Protein AF-A0A7J5Y6Q0-F1 (afdb_monomer_lite)

Sequence (164 aa):
MFVKDKGIVMNILCFPCQPASTIFMATFTKKLAQPKPNRLRYPDRISPEWAVSGAALRAVPSDRLCALALPPAPAVGWQPERPLLSPHDHPKFEGQRSVCWPVSRAARNCSASHRLLELCGPKKRKALFEGYDPNIVSRAARSASPSPRIQQLCLPLPRKCASH

Secondary structure (DSSP, 8-state):
--------------------------HHHHHHSSPPP--TT-GGG--------HHHHTPPPPHHHHHHHSPPPPPTT--S------GGGSTT---S--S-----HHHHTPPPPHHHHHHHS---PPPSSTT--TT---HHHHTPPPPHHHHHHTSPPPP-----

Structure (mmCIF, N/CA/C/O backbone):
data_AF-A0A7J5Y6Q0-F1
#
_entry.id   AF-A0A7J5Y6Q0-F1
#
loop_
_atom_site.group_PDB
_atom_site.id
_atom_site.type_symbol
_atom_site.label_atom_id
_atom_site.label_alt_id
_atom_site.label_comp_id
_atom_site.label_asym_id
_atom_site.label_entity_id
_atom_site.label_seq_id
_atom_site.pdbx_PDB_ins_code
_atom_site.Cartn_x
_atom_site.Cartn_y
_atom_site.Cartn_z
_atom_site.occupancy
_atom_site.B_iso_or_equiv
_atom_site.auth_seq_id
_atom_site.auth_comp_id
_atom_site.auth_asym_id
_atom_site.auth_atom_id
_atom_site.pdbx_PDB_model_num
ATOM 1 N N . MET A 1 1 ? 58.141 -52.602 -17.196 1.00 34.78 1 MET A N 1
ATOM 2 C CA . MET A 1 1 ? 57.721 -54.000 -17.426 1.00 34.78 1 MET A CA 1
ATOM 3 C C . MET A 1 1 ? 56.207 -54.051 -17.417 1.00 34.78 1 MET A C 1
ATOM 5 O O . MET A 1 1 ? 55.604 -53.706 -16.412 1.00 34.78 1 MET A O 1
ATOM 9 N N . PHE A 1 2 ? 55.619 -54.428 -18.550 1.00 37.88 2 PHE A N 1
ATOM 10 C CA . PHE A 1 2 ? 54.230 -54.870 -18.645 1.00 37.88 2 PHE A CA 1
ATOM 11 C C . PHE A 1 2 ? 54.068 -56.179 -17.875 1.00 37.88 2 PHE A C 1
ATOM 13 O O . PHE A 1 2 ? 54.691 -57.160 -18.270 1.00 37.88 2 PHE A O 1
ATOM 20 N N . VAL A 1 3 ? 53.215 -56.215 -16.852 1.00 32.62 3 VAL A N 1
ATOM 21 C CA . VAL A 1 3 ? 52.588 -57.447 -16.342 1.00 32.62 3 VAL A CA 1
ATOM 22 C C . VAL A 1 3 ? 51.242 -57.021 -15.717 1.00 32.62 3 VAL A C 1
ATOM 24 O O . VAL A 1 3 ? 51.247 -56.317 -14.720 1.00 32.62 3 VAL A O 1
ATOM 27 N N . LYS A 1 4 ? 50.104 -57.144 -16.414 1.00 31.47 4 LYS A N 1
ATOM 28 C CA . LYS A 1 4 ? 49.228 -58.325 -16.601 1.00 31.47 4 LYS A CA 1
ATOM 29 C C . LYS A 1 4 ? 48.046 -58.279 -15.624 1.00 31.47 4 LYS A C 1
ATOM 31 O O . LYS A 1 4 ? 48.207 -58.522 -14.433 1.00 31.47 4 LYS A O 1
ATOM 36 N N . ASP A 1 5 ? 46.868 -58.002 -16.177 1.00 40.44 5 ASP A N 1
ATOM 37 C CA . ASP A 1 5 ? 45.565 -58.249 -15.563 1.00 40.44 5 ASP A CA 1
ATOM 38 C C . ASP A 1 5 ? 45.467 -59.674 -15.026 1.00 40.44 5 ASP A C 1
ATOM 40 O O . ASP A 1 5 ? 45.746 -60.612 -15.777 1.00 40.44 5 ASP A O 1
ATOM 44 N N . LYS A 1 6 ? 44.977 -59.826 -13.785 1.00 40.56 6 LYS A N 1
ATOM 45 C CA . LYS A 1 6 ? 44.163 -60.970 -13.339 1.00 40.56 6 LYS A CA 1
ATOM 46 C C . LYS A 1 6 ? 43.220 -60.557 -12.201 1.00 40.56 6 LYS A C 1
ATOM 48 O O . LYS A 1 6 ? 43.627 -60.452 -11.054 1.00 40.56 6 LYS A O 1
ATOM 53 N N . GLY A 1 7 ? 41.957 -60.359 -12.580 1.00 41.69 7 GLY A N 1
ATOM 54 C CA . GLY A 1 7 ? 40.743 -60.781 -11.874 1.00 41.69 7 GLY A CA 1
ATOM 55 C C . GLY A 1 7 ? 40.639 -60.548 -10.368 1.00 41.69 7 GLY A C 1
ATOM 56 O O . GLY A 1 7 ? 41.083 -61.376 -9.579 1.00 41.69 7 GLY A O 1
ATOM 57 N N . ILE A 1 8 ? 39.864 -59.530 -9.991 1.00 38.12 8 ILE A N 1
ATOM 58 C CA . ILE A 1 8 ? 39.094 -59.546 -8.745 1.00 38.12 8 ILE A CA 1
ATOM 59 C C . ILE A 1 8 ? 37.626 -59.349 -9.115 1.00 38.12 8 ILE A C 1
ATOM 61 O O . ILE A 1 8 ? 37.240 -58.397 -9.789 1.00 38.12 8 ILE A O 1
ATOM 65 N N . VAL A 1 9 ? 36.836 -60.330 -8.703 1.00 40.84 9 VAL A N 1
ATOM 66 C CA . VAL A 1 9 ? 35.399 -60.458 -8.908 1.00 40.84 9 VAL A CA 1
ATOM 67 C C . VAL A 1 9 ? 34.702 -59.294 -8.199 1.00 40.84 9 VAL A C 1
ATOM 69 O O . VAL A 1 9 ? 34.715 -59.220 -6.971 1.00 40.84 9 VAL A O 1
ATOM 72 N N . MET A 1 10 ? 34.101 -58.369 -8.953 1.00 36.50 10 MET A N 1
ATOM 73 C CA . MET A 1 10 ? 33.160 -57.404 -8.384 1.00 36.50 10 MET A CA 1
ATOM 74 C C . MET A 1 10 ? 31.896 -58.156 -7.969 1.00 36.50 10 MET A C 1
ATOM 76 O O . MET A 1 10 ? 31.047 -58.480 -8.795 1.00 36.50 10 MET A O 1
ATOM 80 N N . ASN A 1 11 ? 31.766 -58.410 -6.670 1.00 38.41 11 ASN A N 1
ATOM 81 C CA . ASN A 1 11 ? 30.486 -58.743 -6.066 1.00 38.41 11 ASN A CA 1
ATOM 82 C C . ASN A 1 11 ? 29.636 -57.465 -6.049 1.00 38.41 11 ASN A C 1
ATOM 84 O O . ASN A 1 11 ? 29.717 -56.648 -5.132 1.00 38.41 11 ASN A O 1
ATOM 88 N N . ILE A 1 12 ? 28.854 -57.263 -7.108 1.00 40.66 12 ILE A N 1
ATOM 89 C CA . ILE A 1 12 ? 27.798 -56.254 -7.144 1.00 40.66 12 ILE A CA 1
ATOM 90 C C . ILE A 1 12 ? 26.663 -56.799 -6.279 1.00 40.66 12 ILE A C 1
ATOM 92 O O . ILE A 1 12 ? 25.796 -57.535 -6.745 1.00 40.66 12 ILE A O 1
ATOM 96 N N . LEU A 1 13 ? 26.677 -56.454 -4.993 1.00 38.84 13 LEU A N 1
ATOM 97 C CA . LEU A 1 13 ? 25.462 -56.510 -4.195 1.00 38.84 13 LEU A CA 1
ATOM 98 C C . LEU A 1 13 ? 24.536 -55.412 -4.720 1.00 38.84 13 LEU A C 1
ATOM 100 O O . LEU A 1 13 ? 24.680 -54.235 -4.392 1.00 38.84 13 LEU A O 1
ATOM 104 N N . CYS A 1 14 ? 23.597 -55.820 -5.574 1.00 36.56 14 CYS A N 1
ATOM 105 C CA . CYS A 1 14 ? 22.369 -55.087 -5.832 1.00 36.56 14 CYS A CA 1
ATOM 106 C C . CYS A 1 14 ? 21.672 -54.840 -4.492 1.00 36.56 14 CYS A C 1
ATOM 108 O O . CYS A 1 14 ? 20.982 -55.714 -3.970 1.00 36.56 14 CYS A O 1
ATOM 110 N N . PHE A 1 15 ? 21.839 -53.643 -3.936 1.00 37.00 15 PHE A N 1
ATOM 111 C CA . PHE A 1 15 ? 20.912 -53.151 -2.932 1.00 37.00 15 PHE A CA 1
ATOM 112 C C . PHE A 1 15 ? 19.594 -52.818 -3.641 1.00 37.00 15 PHE A C 1
ATOM 114 O O . PHE A 1 15 ? 19.599 -52.007 -4.573 1.00 37.00 15 PHE A O 1
ATOM 121 N N . PRO A 1 16 ? 18.469 -53.446 -3.260 1.00 41.00 16 PRO A N 1
ATOM 122 C CA . PRO A 1 16 ? 17.179 -53.100 -3.822 1.00 41.00 16 PRO A CA 1
ATOM 123 C C . PRO A 1 16 ? 16.850 -51.644 -3.485 1.00 41.00 16 PRO A C 1
ATOM 125 O O . PRO A 1 16 ? 16.898 -51.214 -2.333 1.00 41.00 16 PRO A O 1
ATOM 128 N N . CYS A 1 17 ? 16.516 -50.909 -4.543 1.00 37.56 17 CYS A N 1
ATOM 129 C CA . CYS A 1 17 ? 15.866 -49.612 -4.532 1.00 37.56 17 CYS A CA 1
ATOM 130 C C . CYS A 1 17 ? 14.713 -49.631 -3.518 1.00 37.56 17 CYS A C 1
ATOM 132 O O . CYS A 1 17 ? 13.700 -50.294 -3.742 1.00 37.56 17 CYS A O 1
ATOM 134 N N . GLN A 1 18 ? 14.873 -48.946 -2.384 1.00 43.56 18 GLN A N 1
ATOM 135 C CA . GLN A 1 18 ? 13.753 -48.713 -1.481 1.00 43.56 18 GLN A CA 1
ATOM 136 C C . GLN A 1 18 ? 12.831 -47.670 -2.125 1.00 43.56 18 GLN A C 1
ATOM 138 O O . GLN A 1 18 ? 13.279 -46.551 -2.397 1.00 43.56 18 GLN A O 1
ATOM 143 N N . PRO A 1 19 ? 11.558 -48.008 -2.390 1.00 45.66 19 PRO A N 1
ATOM 144 C CA . PRO A 1 19 ? 10.602 -47.055 -2.911 1.00 45.66 19 PRO A CA 1
ATOM 145 C C . PRO A 1 19 ? 10.188 -46.090 -1.805 1.00 45.66 19 PRO A C 1
ATOM 147 O O . PRO A 1 19 ? 9.994 -46.485 -0.659 1.00 45.66 19 PRO A O 1
ATOM 150 N N . ALA A 1 20 ? 9.999 -44.837 -2.213 1.00 42.12 20 ALA A N 1
ATOM 151 C CA . ALA A 1 20 ? 9.178 -43.841 -1.546 1.00 42.12 20 ALA A CA 1
ATOM 152 C C . ALA A 1 20 ? 9.407 -43.728 -0.031 1.00 42.12 20 ALA A C 1
ATOM 154 O O . ALA A 1 20 ? 8.737 -44.366 0.786 1.00 42.12 20 ALA A O 1
ATOM 155 N N . SER A 1 21 ? 10.249 -42.769 0.354 1.00 48.91 21 SER A N 1
ATOM 156 C CA . SER A 1 21 ? 9.996 -42.006 1.571 1.00 48.91 21 SER A CA 1
ATOM 157 C C . SER A 1 21 ? 8.562 -41.479 1.486 1.00 48.91 21 SER A C 1
ATOM 159 O O . SER A 1 21 ? 8.257 -40.474 0.846 1.00 48.91 21 SER A O 1
ATOM 161 N N . THR A 1 22 ? 7.659 -42.249 2.088 1.00 46.44 22 THR A N 1
ATOM 162 C CA . THR A 1 22 ? 6.278 -41.882 2.339 1.00 46.44 22 THR A CA 1
ATOM 163 C C . THR A 1 22 ? 6.347 -40.531 3.019 1.00 46.44 22 THR A C 1
ATOM 165 O O . THR A 1 22 ? 6.866 -40.414 4.129 1.00 46.44 22 THR A O 1
ATOM 168 N N . ILE A 1 23 ? 5.897 -39.497 2.308 1.00 52.44 23 ILE A N 1
ATOM 169 C CA . ILE A 1 23 ? 5.696 -38.168 2.863 1.00 52.44 23 ILE A CA 1
ATOM 170 C C . ILE A 1 23 ? 4.910 -38.399 4.144 1.00 52.44 23 ILE A C 1
ATOM 172 O O . ILE A 1 23 ? 3.786 -38.903 4.095 1.00 52.44 23 ILE A O 1
ATOM 176 N N . PHE A 1 24 ? 5.523 -38.097 5.288 1.00 44.78 24 PHE A N 1
ATOM 177 C CA . PHE A 1 24 ? 4.842 -38.072 6.569 1.00 44.78 24 PHE A CA 1
ATOM 178 C C . PHE A 1 24 ? 3.745 -37.021 6.416 1.00 44.78 24 PHE A C 1
ATOM 180 O O . PHE A 1 24 ? 4.003 -35.822 6.513 1.00 44.78 24 PHE A O 1
ATOM 187 N N . MET A 1 25 ? 2.556 -37.475 6.009 1.00 54.38 25 MET A N 1
ATOM 188 C CA . MET A 1 2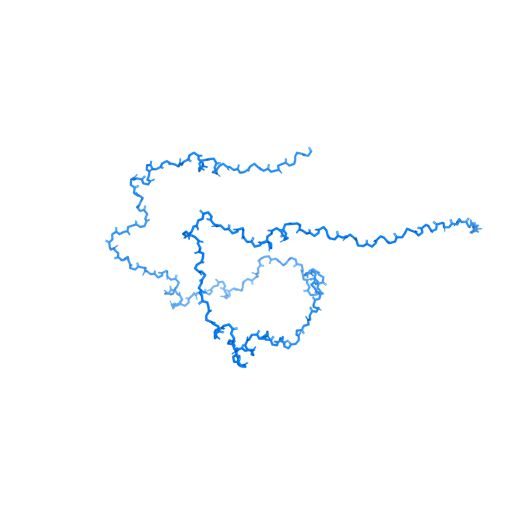5 ? 1.425 -36.631 5.660 1.00 54.38 25 MET A CA 1
AT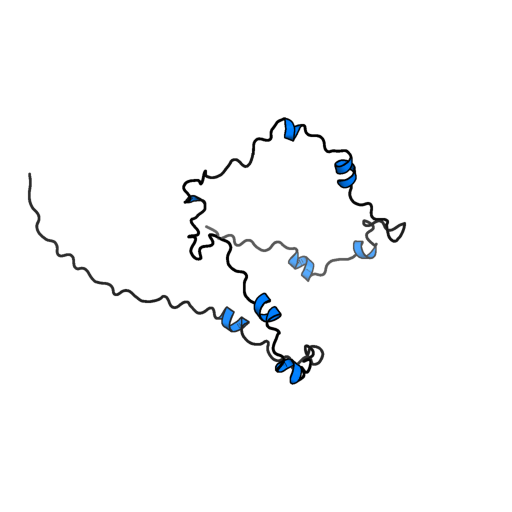OM 189 C C . MET A 1 25 ? 1.184 -35.718 6.841 1.00 54.38 25 MET A C 1
ATOM 191 O O . MET A 1 25 ? 0.795 -36.180 7.914 1.00 54.38 25 MET A O 1
ATOM 195 N N . ALA A 1 26 ? 1.501 -34.441 6.626 1.00 60.47 26 ALA A N 1
ATOM 196 C CA . ALA A 1 26 ? 1.550 -33.398 7.625 1.00 60.47 26 ALA A CA 1
ATOM 197 C C . ALA A 1 26 ? 0.278 -33.451 8.469 1.00 60.47 26 ALA A C 1
ATOM 199 O O . ALA A 1 26 ? -0.771 -32.943 8.068 1.00 60.47 26 ALA A O 1
ATOM 200 N N . THR A 1 27 ? 0.371 -34.064 9.648 1.00 59.72 27 THR A N 1
ATOM 201 C CA . THR A 1 27 ? -0.733 -34.206 10.609 1.00 59.72 27 THR A CA 1
ATOM 202 C C . THR A 1 27 ? -1.354 -32.846 10.927 1.00 59.72 27 THR A C 1
ATOM 204 O O . THR A 1 27 ? -2.550 -32.734 11.182 1.00 59.72 27 THR A O 1
ATOM 207 N N . PHE A 1 28 ? -0.552 -31.792 10.796 1.00 65.44 28 PHE A N 1
ATOM 208 C CA . PHE A 1 28 ? -0.948 -30.398 10.872 1.00 65.44 28 PHE A CA 1
ATOM 209 C C . PHE A 1 28 ? -1.993 -29.980 9.823 1.00 65.44 28 PHE A C 1
ATOM 211 O O . PHE A 1 28 ? -2.989 -29.358 10.180 1.00 65.44 28 PHE A O 1
ATOM 218 N N . THR A 1 29 ? -1.835 -30.365 8.554 1.00 69.31 29 THR A N 1
ATOM 219 C CA . THR A 1 29 ? -2.803 -30.025 7.491 1.00 69.31 29 THR A CA 1
ATOM 220 C C . THR A 1 29 ? -4.140 -30.729 7.709 1.00 69.31 29 THR A C 1
ATOM 222 O O . THR A 1 29 ? -5.183 -30.085 7.653 1.00 69.31 29 THR A O 1
ATOM 225 N N . LYS A 1 30 ? -4.117 -32.012 8.104 1.00 70.69 30 LYS A N 1
ATOM 226 C CA . LYS A 1 30 ? -5.319 -32.754 8.522 1.00 70.69 30 LYS A CA 1
ATOM 227 C C . LYS A 1 30 ? -6.005 -32.136 9.740 1.00 70.69 30 LYS A C 1
ATOM 229 O O . LYS A 1 30 ? -7.223 -32.226 9.838 1.00 70.69 30 LYS A O 1
ATOM 234 N N . LYS A 1 31 ? -5.247 -31.526 10.659 1.00 73.06 31 LYS A N 1
ATOM 235 C CA . LYS A 1 31 ? -5.769 -30.857 11.863 1.00 73.06 31 LYS A CA 1
ATOM 236 C C . LYS A 1 31 ? -6.395 -29.497 11.549 1.00 73.06 31 LYS A C 1
ATOM 238 O O . LYS A 1 31 ? -7.397 -29.145 12.159 1.00 73.06 31 LYS A O 1
ATOM 243 N N . LEU A 1 32 ? -5.834 -28.758 10.593 1.00 70.00 32 LEU A N 1
ATOM 244 C CA . LEU A 1 32 ? -6.390 -27.489 10.111 1.00 70.00 32 LEU A CA 1
ATOM 245 C C . LEU A 1 32 ? -7.600 -27.677 9.189 1.00 70.00 32 LEU A C 1
ATOM 247 O O . LEU A 1 32 ? -8.478 -26.822 9.169 1.00 70.00 32 LEU A O 1
ATOM 251 N N . ALA A 1 33 ? -7.650 -28.790 8.455 1.00 67.62 33 ALA A N 1
ATOM 252 C CA . ALA A 1 33 ? -8.777 -29.155 7.603 1.00 67.62 33 ALA A CA 1
ATOM 253 C C . ALA A 1 33 ? -9.988 -29.690 8.388 1.00 67.62 33 ALA A C 1
ATOM 255 O O . ALA A 1 33 ? -11.042 -29.907 7.794 1.00 67.62 33 ALA A O 1
ATOM 256 N N . GLN A 1 34 ? -9.861 -29.913 9.704 1.00 77.94 34 GLN A N 1
ATOM 257 C CA . GLN A 1 34 ? -11.019 -30.275 10.516 1.00 77.94 34 GLN A CA 1
ATOM 258 C C . GLN A 1 34 ? -12.004 -29.101 10.564 1.00 77.94 34 GLN A C 1
ATOM 260 O O . GLN A 1 34 ? -11.580 -27.958 10.781 1.00 77.94 34 GLN A O 1
ATOM 265 N N . PRO A 1 35 ? -13.317 -29.355 10.416 1.00 63.78 35 PRO A N 1
ATOM 266 C CA . PRO A 1 35 ? -14.319 -28.329 10.642 1.00 63.78 35 PRO A CA 1
ATOM 267 C C . PRO A 1 35 ? -14.156 -27.786 12.061 1.00 63.78 35 PRO A C 1
ATOM 269 O O . PRO A 1 35 ? -13.856 -28.523 13.006 1.00 63.78 35 PRO A O 1
ATOM 272 N N . LYS A 1 36 ? -14.321 -26.470 12.216 1.00 66.56 36 LYS A N 1
ATOM 273 C CA . LYS A 1 36 ? -14.237 -25.839 13.535 1.00 66.56 36 LYS A CA 1
ATOM 274 C C . LYS A 1 36 ? -15.227 -26.554 14.467 1.00 66.56 36 LYS A C 1
ATOM 276 O O . LYS A 1 36 ? -16.369 -26.765 14.062 1.00 66.56 36 LYS A O 1
ATOM 281 N N . PRO A 1 37 ? -14.811 -26.929 15.690 1.00 62.47 37 PRO A N 1
ATOM 282 C CA . PRO A 1 37 ? -15.681 -27.648 16.610 1.00 62.47 37 PRO A CA 1
ATOM 283 C C . PRO A 1 37 ? -16.951 -26.834 16.844 1.00 62.47 37 PRO A C 1
ATOM 285 O O . PRO A 1 37 ? -16.866 -25.623 17.069 1.00 62.47 37 PRO A O 1
ATOM 288 N N . ASN A 1 38 ? -18.109 -27.494 16.764 1.00 61.97 38 ASN A N 1
ATOM 289 C CA . ASN A 1 38 ? -19.407 -26.851 16.916 1.00 61.97 38 ASN A CA 1
ATOM 290 C C . ASN A 1 38 ? -19.469 -26.159 18.290 1.00 61.97 38 ASN A C 1
ATOM 292 O O . ASN A 1 38 ? -19.475 -26.807 19.340 1.00 61.97 38 ASN A O 1
ATOM 296 N N . ARG A 1 39 ? -19.431 -24.821 18.290 1.00 58.47 39 ARG A N 1
ATOM 297 C CA . ARG A 1 39 ? -19.409 -23.994 19.502 1.00 58.47 39 ARG A CA 1
ATOM 298 C C . ARG A 1 39 ? -20.830 -23.751 20.010 1.00 58.47 39 ARG A C 1
ATOM 300 O O . ARG A 1 39 ? -21.222 -22.606 20.208 1.00 58.47 39 ARG A O 1
ATOM 307 N N . LEU A 1 40 ? -21.532 -24.825 20.369 1.00 57.53 40 LEU A N 1
ATOM 308 C CA . LEU A 1 40 ? -22.780 -24.760 21.150 1.00 57.53 40 LEU A CA 1
ATOM 309 C C . LEU A 1 40 ? -22.616 -24.026 22.504 1.00 57.53 40 LEU A C 1
ATOM 311 O O . LEU A 1 40 ? -23.596 -23.719 23.166 1.00 57.53 40 LEU A O 1
ATOM 315 N N . ARG A 1 41 ? -21.379 -23.712 22.923 1.00 55.00 41 ARG A N 1
ATOM 316 C CA . ARG A 1 41 ? -21.061 -22.912 24.121 1.00 55.00 41 ARG A CA 1
ATOM 317 C C . ARG A 1 41 ? -21.299 -21.403 23.989 1.00 55.00 41 ARG A C 1
ATOM 319 O O . ARG A 1 41 ? -21.211 -20.720 25.003 1.00 55.00 41 ARG A O 1
ATOM 326 N N . TYR A 1 42 ? -21.539 -20.873 22.788 1.00 55.59 42 TYR A N 1
ATOM 327 C CA . TYR A 1 42 ? -21.751 -19.436 22.576 1.00 55.59 42 TYR A CA 1
ATOM 328 C C . TYR A 1 42 ? -22.860 -19.207 21.533 1.00 55.59 42 TYR A C 1
ATOM 330 O O . TYR A 1 42 ? -22.534 -19.027 20.357 1.00 55.59 42 TYR A O 1
ATOM 338 N N . PRO A 1 43 ? -24.149 -19.209 21.929 1.00 55.97 43 PRO A N 1
ATOM 339 C CA . PRO A 1 43 ? -25.264 -18.965 21.005 1.00 55.97 43 PRO A CA 1
ATOM 340 C C . PRO A 1 43 ? -25.162 -17.591 20.316 1.00 55.97 43 PRO A C 1
ATOM 342 O O . PRO A 1 43 ? -25.514 -17.458 19.150 1.00 55.97 43 PRO A O 1
ATOM 345 N N . ASP A 1 44 ? -24.543 -16.606 20.970 1.00 59.59 44 ASP A N 1
ATOM 346 C CA . ASP A 1 44 ? -24.351 -15.248 20.431 1.00 59.59 44 ASP A CA 1
ATOM 347 C C . ASP A 1 44 ? -23.264 -15.159 19.344 1.00 59.59 44 ASP A C 1
ATOM 349 O O . ASP A 1 44 ? -23.031 -14.100 18.762 1.00 59.59 44 ASP A O 1
ATOM 353 N N . ARG A 1 45 ? -22.534 -16.256 19.094 1.00 53.31 45 ARG A N 1
ATOM 354 C CA . ARG A 1 45 ? -21.497 -16.348 18.052 1.00 53.31 45 ARG A CA 1
ATOM 355 C C . ARG A 1 45 ? -21.836 -17.368 16.974 1.00 53.31 45 ARG A C 1
ATOM 357 O O . ARG A 1 45 ? -20.936 -17.798 16.245 1.00 53.31 45 ARG A O 1
ATOM 364 N N . ILE A 1 46 ? -23.104 -17.760 16.873 1.00 57.06 46 ILE A N 1
ATOM 365 C CA . ILE A 1 46 ? -23.607 -18.416 15.672 1.00 57.06 46 ILE A CA 1
ATOM 366 C C . ILE A 1 46 ? -23.350 -17.423 14.537 1.00 57.06 46 ILE A C 1
ATOM 368 O O . ILE A 1 46 ? -23.871 -16.309 14.536 1.00 57.06 46 ILE A O 1
ATOM 372 N N . SER A 1 47 ? -22.460 -17.787 13.607 1.00 56.81 47 SER A N 1
ATOM 373 C CA . SER A 1 47 ? -22.450 -17.098 12.315 1.00 56.81 47 SER A CA 1
ATOM 374 C C . SER A 1 47 ? -23.868 -17.258 11.799 1.00 56.81 47 SER A C 1
ATOM 376 O O . SER A 1 47 ? -24.297 -18.408 11.771 1.00 56.81 47 SER A O 1
ATOM 378 N N . PRO A 1 48 ? -24.616 -16.181 11.504 1.00 66.25 48 PRO A N 1
ATOM 379 C CA . PRO A 1 48 ? -26.001 -16.320 11.093 1.00 66.25 48 PRO A CA 1
ATOM 380 C C . PRO A 1 48 ? -26.040 -17.333 9.955 1.00 66.25 48 PRO A C 1
ATOM 382 O O . PRO A 1 48 ? -25.469 -17.106 8.886 1.00 66.25 48 PRO A O 1
ATOM 385 N N . GLU A 1 49 ? -26.612 -18.501 10.235 1.00 64.12 49 GLU A N 1
ATOM 386 C CA . GLU A 1 49 ? -26.908 -19.495 9.224 1.00 64.12 49 GLU A CA 1
ATOM 387 C C . GLU A 1 49 ? -28.059 -18.881 8.444 1.00 64.12 49 GLU A C 1
ATOM 389 O O . GLU A 1 49 ? -29.229 -19.000 8.801 1.00 64.12 49 GLU A O 1
ATOM 394 N N . TRP A 1 50 ? -27.714 -18.070 7.447 1.00 72.56 50 TRP A N 1
ATOM 395 C CA . TRP A 1 50 ? -28.709 -17.474 6.581 1.00 72.56 50 TRP A CA 1
ATOM 396 C C . TRP A 1 50 ? -29.387 -18.621 5.845 1.00 72.56 50 TRP A C 1
ATOM 398 O O . TRP A 1 50 ? -28.748 -19.315 5.053 1.00 72.56 50 TRP A O 1
ATOM 408 N N . ALA A 1 51 ? -30.671 -18.836 6.128 1.00 77.38 51 ALA A N 1
ATOM 409 C CA . ALA A 1 51 ? -31.474 -19.807 5.408 1.00 77.38 51 ALA A CA 1
ATOM 410 C C . ALA A 1 51 ? -31.501 -19.408 3.924 1.00 77.38 51 ALA A C 1
ATOM 412 O O . ALA A 1 51 ? -32.130 -18.423 3.534 1.00 77.38 51 ALA A O 1
ATOM 413 N N . VAL A 1 52 ? -30.768 -20.151 3.095 1.00 82.19 52 VAL A N 1
ATOM 414 C CA . VAL A 1 52 ? -30.742 -19.948 1.645 1.00 82.19 52 VAL A CA 1
ATOM 415 C C . VAL A 1 52 ? -31.994 -20.597 1.060 1.00 82.19 52 VAL A C 1
ATOM 417 O O . VAL A 1 52 ? -32.304 -21.749 1.364 1.00 82.19 52 VAL A O 1
ATOM 420 N N . SER A 1 53 ? -32.737 -19.873 0.220 1.00 87.56 53 SER A N 1
ATOM 421 C CA . SER A 1 53 ? -33.936 -20.430 -0.410 1.00 87.56 53 SER A CA 1
ATOM 422 C C . SER A 1 53 ? -33.579 -21.600 -1.336 1.00 87.56 53 SER A C 1
ATOM 424 O O . SER A 1 53 ? -32.530 -21.613 -1.983 1.00 87.56 53 SER A O 1
ATOM 426 N N . GLY A 1 54 ? -34.482 -22.576 -1.472 1.00 88.75 54 GLY A N 1
ATOM 427 C CA . GLY A 1 54 ? -34.270 -23.691 -2.403 1.00 88.75 54 GLY A CA 1
ATOM 428 C C . GLY A 1 54 ? -34.085 -23.236 -3.859 1.00 88.75 54 GLY A C 1
ATOM 429 O O . GLY A 1 54 ? -33.394 -23.900 -4.623 1.00 88.75 54 GLY A O 1
ATOM 430 N N . ALA A 1 55 ? -34.661 -22.089 -4.237 1.00 86.69 55 ALA A N 1
ATOM 431 C CA . ALA A 1 55 ? -34.453 -21.478 -5.547 1.00 86.69 55 ALA A CA 1
ATOM 432 C C . ALA A 1 55 ? -33.014 -20.970 -5.726 1.00 86.69 55 ALA A C 1
ATOM 434 O O . ALA A 1 55 ? -32.425 -21.199 -6.776 1.00 86.69 55 ALA A O 1
ATOM 435 N N . ALA A 1 56 ? -32.427 -20.352 -4.697 1.00 87.44 56 ALA A N 1
ATOM 436 C CA . ALA A 1 56 ? -31.038 -19.902 -4.735 1.00 87.44 56 ALA A CA 1
ATOM 437 C C . ALA A 1 56 ? -30.048 -21.079 -4.798 1.00 87.44 56 ALA A C 1
ATOM 439 O O . ALA A 1 56 ? -29.064 -20.997 -5.524 1.00 87.44 56 ALA A O 1
ATOM 440 N N . LEU A 1 57 ? -30.338 -22.201 -4.127 1.00 88.00 57 LEU A N 1
ATOM 441 C CA . LEU A 1 57 ? -29.509 -23.417 -4.216 1.00 88.00 57 LEU A CA 1
ATOM 442 C C . LEU A 1 57 ? -29.555 -24.092 -5.596 1.00 88.00 57 LEU A C 1
ATOM 444 O O . LEU A 1 57 ? -28.612 -24.781 -5.970 1.00 88.00 57 LEU A O 1
ATOM 448 N N . ARG A 1 58 ? -30.651 -23.915 -6.342 1.00 91.44 58 ARG A N 1
ATOM 449 C CA . ARG A 1 58 ? -30.840 -24.470 -7.694 1.00 91.44 58 ARG A CA 1
ATOM 450 C C . ARG A 1 58 ? -30.552 -23.464 -8.807 1.00 91.44 58 ARG A C 1
ATOM 452 O O . ARG A 1 58 ? -30.737 -23.792 -9.976 1.00 91.44 58 ARG A O 1
ATOM 459 N N . ALA A 1 59 ? -30.155 -22.243 -8.461 1.00 92.88 59 ALA A N 1
ATOM 460 C CA . ALA A 1 59 ? -29.879 -21.211 -9.441 1.00 92.88 59 ALA A CA 1
ATOM 461 C C . ALA A 1 59 ? -28.656 -21.611 -10.275 1.00 92.88 59 ALA A C 1
ATOM 463 O O . ALA A 1 59 ? -27.577 -21.860 -9.738 1.00 92.88 59 ALA A O 1
ATOM 464 N N . VAL A 1 60 ? -28.829 -21.661 -11.593 1.00 92.31 60 VAL A N 1
ATOM 465 C CA . VAL A 1 60 ? -27.735 -21.904 -12.535 1.00 92.31 60 VAL A CA 1
ATOM 466 C C . VAL A 1 60 ? -27.187 -20.542 -12.974 1.00 92.31 60 VAL A C 1
ATOM 468 O O . VAL A 1 60 ? -27.975 -19.688 -13.394 1.00 92.31 60 VAL A O 1
ATOM 471 N N . PRO A 1 61 ? -25.871 -20.285 -12.846 1.00 91.81 61 PRO A N 1
ATOM 472 C CA . PRO A 1 61 ? -25.274 -19.049 -13.339 1.00 91.81 61 PRO A CA 1
ATOM 473 C C . PRO A 1 61 ? -25.443 -18.937 -14.859 1.00 91.81 61 PRO A C 1
ATOM 475 O O . PRO A 1 61 ? -25.475 -19.939 -15.566 1.00 91.81 61 PRO A O 1
ATOM 478 N N . SER A 1 62 ? -25.541 -17.709 -15.373 1.00 95.62 62 SER A N 1
ATOM 479 C CA . SER A 1 62 ? -25.630 -17.488 -16.819 1.00 95.62 62 SER A CA 1
ATOM 480 C C . SER A 1 62 ? -24.347 -17.914 -17.534 1.00 95.62 62 SER A C 1
ATOM 482 O O . SER A 1 62 ? -23.260 -17.851 -16.957 1.00 95.62 62 SER A O 1
ATOM 484 N N . ASP A 1 63 ? -24.450 -18.238 -18.824 1.00 94.25 63 ASP A N 1
ATOM 485 C CA . ASP A 1 63 ? -23.297 -18.627 -19.651 1.00 94.25 63 ASP A CA 1
ATOM 486 C C . ASP A 1 63 ? -22.170 -17.587 -19.614 1.00 94.25 63 ASP A C 1
ATOM 488 O O . ASP A 1 63 ? -20.988 -17.927 -19.589 1.00 94.25 63 ASP A O 1
ATOM 492 N N . ARG A 1 64 ? -22.524 -16.299 -19.520 1.00 95.44 64 ARG A N 1
ATOM 493 C CA . ARG A 1 64 ? -21.554 -15.210 -19.355 1.00 95.44 64 ARG A CA 1
ATOM 494 C C . ARG A 1 64 ? -20.787 -15.313 -18.035 1.00 95.44 64 ARG A C 1
ATOM 496 O O . ARG A 1 64 ? -19.580 -15.093 -18.030 1.00 95.44 64 ARG A O 1
ATOM 503 N N . LEU A 1 65 ? -21.464 -15.602 -16.921 1.00 93.00 65 LEU A N 1
ATOM 504 C CA . LEU A 1 65 ? -20.803 -15.790 -15.624 1.00 93.00 65 LEU A CA 1
ATOM 505 C C . LEU A 1 65 ? -19.912 -17.034 -15.640 1.00 93.00 65 LEU A C 1
ATOM 507 O O . LEU A 1 65 ? -18.792 -16.974 -15.136 1.00 93.00 65 LEU A O 1
ATOM 511 N N . CYS A 1 66 ? -20.367 -18.116 -16.275 1.00 92.25 66 CYS A N 1
ATOM 512 C CA . CYS A 1 66 ? -19.557 -19.313 -16.493 1.00 92.25 66 CYS A CA 1
ATOM 513 C C . CYS A 1 66 ? -18.288 -18.997 -17.301 1.00 92.25 66 CYS A C 1
ATOM 515 O O . CYS A 1 66 ? -17.200 -19.410 -16.908 1.00 92.25 66 CYS A O 1
ATOM 517 N N . ALA A 1 67 ? -18.396 -18.203 -18.371 1.00 90.69 67 ALA A N 1
ATOM 518 C CA . ALA A 1 67 ? -17.253 -17.791 -19.187 1.00 90.69 67 ALA A CA 1
ATOM 519 C C . ALA A 1 67 ? -16.253 -16.908 -18.422 1.00 90.69 67 ALA A C 1
ATOM 521 O O . ALA A 1 67 ? -15.049 -17.046 -18.608 1.00 90.69 67 ALA A O 1
ATOM 522 N N . LEU A 1 68 ? -16.736 -16.025 -17.541 1.00 91.06 68 LEU A N 1
ATOM 523 C CA . LEU A 1 68 ? -15.880 -15.188 -16.690 1.00 91.06 68 LEU A CA 1
ATOM 524 C C . LEU A 1 68 ? -15.181 -15.974 -15.572 1.00 91.06 68 LEU A C 1
ATOM 526 O O . LEU A 1 68 ? -14.151 -15.526 -15.074 1.00 91.06 68 LEU A O 1
ATOM 530 N N . ALA A 1 69 ? -15.744 -17.108 -15.154 1.00 92.19 69 ALA A N 1
ATOM 531 C CA . ALA A 1 69 ? -15.152 -17.974 -14.139 1.00 92.19 69 ALA A CA 1
ATOM 532 C C . ALA A 1 69 ? -14.023 -18.861 -14.694 1.00 92.19 69 ALA A C 1
ATOM 534 O O . ALA A 1 69 ? -13.211 -19.368 -13.917 1.00 92.19 69 ALA A O 1
ATOM 535 N N . LEU A 1 70 ? -13.957 -19.053 -16.018 1.00 90.94 70 LEU A N 1
ATOM 536 C CA . LEU A 1 70 ? -12.844 -19.751 -16.654 1.00 90.94 70 LEU A CA 1
ATOM 537 C C . LEU A 1 70 ? -11.572 -18.893 -16.565 1.00 90.94 70 LEU A C 1
ATOM 539 O O . LEU A 1 70 ? -11.633 -17.678 -16.772 1.00 90.94 70 LEU A O 1
ATOM 543 N N . PRO A 1 71 ? -10.406 -19.498 -16.272 1.00 84.88 71 PRO A N 1
ATOM 544 C CA . PRO A 1 71 ? -9.156 -18.759 -16.289 1.00 84.88 71 PRO A CA 1
ATOM 545 C C . PRO A 1 71 ? -8.921 -18.183 -17.693 1.00 84.88 71 PRO A C 1
ATOM 547 O O . PRO A 1 71 ? -9.238 -18.842 -18.689 1.00 84.88 71 PRO A O 1
ATOM 550 N N . PRO A 1 72 ? -8.361 -16.966 -17.799 1.00 81.56 72 PRO A N 1
ATOM 551 C CA . PRO A 1 72 ? -8.020 -16.399 -19.093 1.00 81.56 72 PRO A CA 1
ATOM 552 C C . PRO A 1 72 ? -7.048 -17.322 -19.828 1.00 81.56 72 PRO A C 1
ATOM 554 O O . PRO A 1 72 ? -6.198 -17.970 -19.208 1.00 81.56 72 PRO A O 1
ATOM 557 N N . ALA A 1 73 ? -7.158 -17.355 -21.157 1.00 82.12 73 ALA A N 1
ATOM 558 C CA . ALA A 1 73 ? -6.207 -18.085 -21.976 1.00 82.12 73 ALA A CA 1
ATOM 559 C C . ALA A 1 73 ? -4.784 -17.594 -21.663 1.00 82.12 73 ALA A C 1
ATOM 561 O O . ALA A 1 73 ? -4.566 -16.384 -21.510 1.00 82.12 73 ALA A O 1
ATOM 562 N N . PRO A 1 74 ? -3.815 -18.511 -21.546 1.00 81.50 74 PRO A N 1
ATOM 563 C CA . PRO A 1 74 ? -2.442 -18.119 -21.314 1.00 81.50 74 PRO A CA 1
ATOM 564 C C . PRO A 1 74 ? -1.963 -17.217 -22.463 1.00 81.50 74 PRO A C 1
ATOM 566 O O . PRO A 1 74 ? -2.346 -17.398 -23.620 1.00 81.50 74 PRO A O 1
ATOM 569 N N . ALA A 1 75 ? -1.152 -16.210 -22.135 1.00 82.75 75 ALA A N 1
ATOM 570 C CA . ALA A 1 75 ? -0.614 -15.290 -23.132 1.00 82.75 75 ALA A CA 1
ATOM 571 C C . ALA A 1 75 ? 0.164 -16.048 -24.225 1.00 82.75 75 ALA A C 1
ATOM 573 O O . ALA A 1 75 ? 0.738 -17.110 -23.975 1.00 82.75 75 ALA A O 1
ATOM 574 N N . VAL A 1 76 ? 0.220 -15.481 -25.434 1.00 86.12 76 VAL A N 1
ATOM 575 C CA . VAL A 1 76 ? 1.038 -16.010 -26.538 1.00 86.12 76 VAL A CA 1
ATOM 576 C C . VAL A 1 76 ? 2.465 -16.286 -26.048 1.00 86.12 76 VAL A C 1
ATOM 578 O O . VAL A 1 76 ? 3.128 -15.398 -25.514 1.00 86.12 76 VAL A O 1
ATOM 581 N N . GLY A 1 77 ? 2.930 -17.528 -26.221 1.00 81.44 77 GLY A N 1
ATOM 582 C CA . GLY A 1 77 ? 4.265 -17.969 -25.799 1.00 81.44 77 GLY A CA 1
ATOM 583 C C . GLY A 1 77 ? 4.379 -18.456 -24.347 1.00 81.44 77 GLY A C 1
ATOM 584 O O . GLY A 1 77 ? 5.491 -18.709 -23.881 1.00 81.44 77 GLY A O 1
ATOM 585 N N . TRP A 1 78 ? 3.267 -18.598 -23.621 1.00 80.81 78 TRP A N 1
ATOM 586 C CA . TRP A 1 78 ? 3.254 -19.225 -22.299 1.00 80.81 78 TRP A CA 1
ATOM 587 C C . TRP A 1 78 ? 3.526 -20.733 -22.400 1.00 80.81 78 TRP A C 1
ATOM 589 O O . TRP A 1 78 ? 2.921 -21.427 -23.215 1.00 80.81 78 TRP A O 1
ATOM 599 N N . GLN A 1 79 ? 4.429 -21.237 -21.560 1.00 77.69 79 GLN A N 1
ATOM 600 C CA . GLN A 1 79 ? 4.801 -22.650 -21.476 1.00 77.69 79 GLN A CA 1
ATOM 601 C C . GLN A 1 79 ? 4.673 -23.109 -20.011 1.00 77.69 79 GLN A C 1
ATOM 603 O O . GLN A 1 79 ? 5.161 -22.387 -19.135 1.00 77.69 79 GLN A O 1
ATOM 608 N N . PRO A 1 80 ? 4.037 -24.265 -19.729 1.00 71.75 80 PRO A N 1
ATOM 609 C CA . PRO A 1 80 ? 3.818 -24.761 -18.366 1.00 71.75 80 PRO A CA 1
ATOM 610 C C . PRO A 1 80 ? 5.125 -25.135 -17.656 1.00 71.75 80 PRO A C 1
ATOM 612 O O . PRO A 1 80 ? 5.285 -24.831 -16.475 1.00 71.75 80 PRO A O 1
ATOM 615 N N . GLU A 1 81 ? 6.097 -25.701 -18.376 1.00 64.81 81 GLU A N 1
ATOM 616 C CA . GLU A 1 81 ? 7.444 -25.950 -17.865 1.00 64.81 81 GLU A CA 1
ATOM 617 C C . GLU A 1 81 ? 8.429 -24.919 -18.418 1.00 64.81 81 GLU A C 1
ATOM 619 O O . GLU A 1 81 ? 9.204 -25.185 -19.334 1.00 64.81 81 GLU A O 1
ATOM 624 N N . ARG A 1 82 ? 8.453 -23.718 -17.834 1.00 64.12 82 ARG A N 1
ATOM 625 C CA . ARG A 1 82 ? 9.717 -22.976 -17.790 1.00 64.12 82 ARG A CA 1
ATOM 626 C C . ARG A 1 82 ? 10.502 -23.563 -16.620 1.00 64.12 82 ARG A C 1
ATOM 628 O O . ARG A 1 82 ? 10.083 -23.331 -15.483 1.00 64.12 82 ARG A O 1
ATOM 635 N N . PRO A 1 83 ? 11.615 -24.290 -16.843 1.00 68.31 83 PRO A N 1
ATOM 636 C CA . PRO A 1 83 ? 12.490 -24.658 -15.746 1.00 68.31 83 PRO A CA 1
ATOM 637 C C . PRO A 1 83 ? 12.855 -23.360 -15.032 1.00 68.31 83 PRO A C 1
ATOM 639 O O . PRO A 1 83 ? 13.338 -22.418 -15.667 1.00 68.31 83 PRO A O 1
ATOM 642 N N . LEU A 1 84 ? 12.559 -23.278 -13.735 1.00 60.16 84 LEU A N 1
ATOM 643 C CA . LEU A 1 84 ? 13.069 -22.218 -12.876 1.00 60.16 84 LEU A CA 1
ATOM 644 C C . LEU A 1 84 ? 14.571 -22.470 -12.729 1.00 60.16 84 LEU A C 1
ATOM 646 O O . LEU A 1 84 ? 15.032 -22.940 -11.695 1.00 60.16 84 LEU A O 1
ATOM 650 N N . LEU A 1 85 ? 15.320 -22.241 -13.811 1.00 61.78 85 LEU A N 1
ATOM 651 C CA . LEU A 1 85 ? 16.763 -22.144 -13.755 1.00 61.78 85 LEU A CA 1
ATOM 652 C C . LEU A 1 85 ? 17.056 -21.120 -12.670 1.00 61.78 85 LEU A C 1
ATOM 654 O O . LEU A 1 85 ? 16.423 -20.053 -12.631 1.00 61.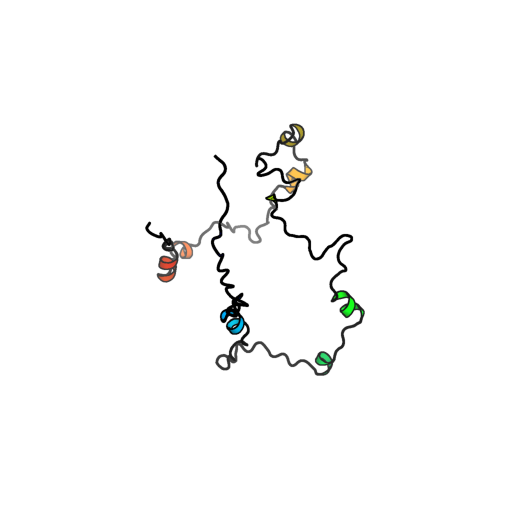78 85 LEU A O 1
ATOM 658 N N . SER A 1 86 ? 17.979 -21.463 -11.772 1.00 65.81 86 SER A N 1
ATOM 659 C CA . SER A 1 86 ? 18.528 -20.469 -10.866 1.00 65.81 86 SER A CA 1
ATOM 660 C C . SER A 1 86 ? 18.899 -19.263 -11.730 1.00 65.81 86 SER A C 1
ATOM 662 O O . SER A 1 86 ? 19.439 -19.469 -12.820 1.00 65.81 86 SER A O 1
ATOM 664 N N . PRO A 1 87 ? 18.602 -18.012 -11.332 1.00 64.56 87 PRO A N 1
ATOM 665 C CA . PRO A 1 87 ? 18.969 -16.847 -12.135 1.00 64.56 87 PRO A CA 1
ATOM 666 C C . PRO A 1 87 ? 20.438 -16.893 -12.573 1.00 64.56 87 PRO A C 1
ATOM 668 O O . PRO A 1 87 ? 20.761 -16.397 -13.642 1.00 64.56 87 PRO A O 1
ATOM 671 N N . HIS A 1 88 ? 21.275 -17.564 -11.775 1.00 63.22 88 HIS A N 1
ATOM 672 C CA . HIS A 1 88 ? 22.684 -17.859 -11.998 1.00 63.22 88 HIS A CA 1
ATOM 673 C C . HIS A 1 88 ? 23.011 -18.760 -13.202 1.00 63.22 88 HIS A C 1
ATOM 675 O O . HIS A 1 88 ? 24.111 -18.650 -13.732 1.00 63.22 88 HIS A O 1
ATOM 681 N N . ASP A 1 89 ? 22.082 -19.597 -13.662 1.00 65.25 89 ASP A N 1
ATOM 682 C CA . ASP A 1 89 ? 22.314 -20.597 -14.716 1.00 65.25 89 ASP A CA 1
ATOM 683 C C . ASP A 1 89 ? 21.916 -20.089 -16.113 1.00 65.25 89 ASP A C 1
ATOM 685 O O . ASP A 1 89 ? 22.086 -20.782 -17.118 1.00 65.25 89 ASP A O 1
ATOM 689 N N . HIS A 1 90 ? 21.354 -18.879 -16.209 1.00 70.50 90 HIS A N 1
ATOM 690 C CA . HIS A 1 90 ? 20.976 -18.309 -17.496 1.00 70.50 90 HIS A CA 1
ATOM 691 C C . HIS A 1 90 ? 22.226 -17.796 -18.240 1.00 70.50 90 HIS A C 1
ATOM 693 O O . HIS A 1 90 ? 22.973 -17.003 -17.672 1.00 70.50 90 HIS A O 1
ATOM 699 N N . PRO A 1 91 ? 22.430 -18.117 -19.535 1.00 77.62 91 PRO A N 1
ATOM 700 C CA . PRO A 1 91 ? 23.620 -17.695 -20.291 1.00 77.62 91 PRO A CA 1
ATOM 701 C C . PRO A 1 91 ? 23.848 -16.176 -20.350 1.00 77.62 91 PRO A C 1
ATOM 703 O O . PRO A 1 91 ? 24.950 -15.725 -20.634 1.00 77.62 91 PRO A O 1
ATOM 706 N N . LYS A 1 92 ? 22.800 -15.376 -20.109 1.00 76.88 92 LYS A N 1
ATOM 707 C CA . LYS A 1 92 ? 22.869 -13.901 -20.036 1.00 76.88 92 LYS A CA 1
ATOM 708 C C . LYS A 1 92 ? 22.932 -13.359 -18.602 1.00 76.88 92 LYS A C 1
ATOM 710 O O . LYS A 1 92 ? 22.646 -12.183 -18.387 1.00 76.88 92 LYS A O 1
ATOM 715 N N . PHE A 1 93 ? 23.167 -14.208 -17.606 1.00 76.88 93 PHE A N 1
ATOM 716 C CA . PHE A 1 93 ? 23.284 -13.775 -16.222 1.00 76.88 93 PHE A CA 1
ATOM 717 C C . PHE A 1 93 ? 24.692 -13.245 -15.952 1.00 76.88 93 PHE A C 1
ATOM 719 O O . PHE A 1 93 ? 25.674 -13.972 -16.019 1.00 76.88 93 PHE A O 1
ATOM 726 N N . GLU A 1 94 ? 24.780 -11.960 -15.627 1.00 73.38 94 GLU A N 1
ATOM 727 C CA . GLU A 1 94 ? 26.048 -11.234 -15.460 1.00 73.38 94 GLU A CA 1
ATOM 728 C C . GLU A 1 94 ? 26.496 -11.131 -13.988 1.00 73.38 94 GLU A C 1
ATOM 730 O O . GLU A 1 94 ? 27.322 -10.288 -13.647 1.00 73.38 94 GLU A O 1
ATOM 735 N N . GLY A 1 95 ? 25.958 -11.959 -13.085 1.00 78.56 95 GLY A N 1
ATOM 736 C CA . GLY A 1 95 ? 26.353 -11.927 -11.674 1.00 78.56 95 GLY A CA 1
ATOM 737 C C . GLY A 1 95 ? 25.747 -10.773 -10.870 1.00 78.56 95 GLY A C 1
ATOM 738 O O . GLY A 1 95 ? 24.755 -10.145 -11.252 1.00 78.56 95 GLY A O 1
ATOM 739 N N . GLN A 1 96 ? 26.340 -10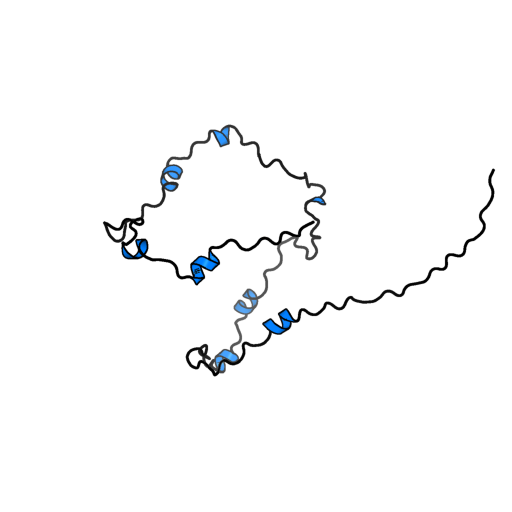.514 -9.701 1.00 73.50 96 GLN A N 1
ATOM 740 C CA . GLN A 1 96 ? 25.958 -9.410 -8.824 1.00 73.50 96 GLN A CA 1
ATOM 741 C C . GLN A 1 96 ? 26.341 -8.080 -9.481 1.00 73.50 96 GLN A C 1
ATOM 743 O O . GLN A 1 96 ? 27.484 -7.633 -9.412 1.00 73.50 96 GLN A O 1
ATOM 748 N N . ARG A 1 97 ? 25.366 -7.442 -10.132 1.00 70.06 97 ARG A N 1
ATOM 749 C CA . ARG A 1 97 ? 25.530 -6.099 -10.695 1.00 70.06 97 ARG A CA 1
ATOM 750 C C . ARG A 1 97 ? 25.864 -5.117 -9.575 1.00 70.06 97 ARG A C 1
ATOM 752 O O . ARG A 1 97 ? 25.276 -5.186 -8.492 1.00 70.06 97 ARG A O 1
ATOM 759 N N . SER A 1 98 ? 26.794 -4.198 -9.828 1.00 69.44 98 SER A N 1
ATOM 760 C CA . SER A 1 98 ? 27.105 -3.136 -8.874 1.00 69.44 98 SER A CA 1
ATOM 761 C C . SER A 1 98 ? 25.826 -2.365 -8.545 1.00 69.44 98 SER A C 1
ATOM 763 O O . SER A 1 98 ? 25.147 -1.877 -9.445 1.00 69.44 98 SER A O 1
ATOM 765 N N . VAL A 1 99 ? 25.501 -2.240 -7.253 1.00 68.56 99 VAL A N 1
ATOM 766 C CA . VAL A 1 99 ? 24.293 -1.537 -6.768 1.00 68.56 99 VAL A CA 1
ATOM 767 C C . VAL A 1 99 ? 24.263 -0.075 -7.247 1.00 68.56 99 VAL A C 1
ATOM 769 O O . VAL A 1 99 ? 23.200 0.528 -7.388 1.00 68.56 99 VAL A O 1
ATOM 772 N N . CYS A 1 100 ? 25.434 0.479 -7.562 1.00 74.94 100 CYS A N 1
ATOM 773 C CA . CYS A 1 100 ? 25.603 1.796 -8.151 1.00 74.94 100 CYS A CA 1
ATOM 774 C C . CYS A 1 100 ? 25.414 1.737 -9.673 1.00 74.94 100 CYS A C 1
ATOM 776 O O . CYS A 1 100 ? 26.326 1.366 -10.411 1.00 74.94 100 CYS A O 1
ATOM 778 N N . TRP A 1 101 ? 24.239 2.145 -10.144 1.00 78.81 101 TRP A N 1
ATOM 779 C CA . TRP A 1 101 ? 23.995 2.385 -11.565 1.00 78.81 101 TRP A CA 1
ATOM 780 C C . TRP A 1 101 ? 24.513 3.776 -11.959 1.00 78.81 101 TRP A C 1
ATOM 782 O O . TRP A 1 101 ? 24.232 4.748 -11.247 1.00 78.81 101 TRP A O 1
ATOM 792 N N . PRO A 1 102 ? 25.258 3.920 -13.072 1.00 83.25 102 PRO A N 1
ATOM 793 C CA . PRO A 1 102 ? 25.751 5.221 -13.505 1.00 83.25 102 PRO A CA 1
ATOM 794 C C . PRO A 1 102 ? 24.579 6.114 -13.931 1.00 83.25 102 PRO A C 1
ATOM 796 O O . PRO A 1 102 ? 23.918 5.876 -14.938 1.00 83.25 102 PRO A O 1
ATOM 799 N N . VAL A 1 103 ? 24.331 7.174 -13.163 1.00 86.81 103 VAL A N 1
ATOM 800 C CA . VAL A 1 103 ? 23.332 8.198 -13.496 1.00 86.81 103 VAL A CA 1
ATOM 801 C C . VAL A 1 103 ? 23.973 9.244 -14.407 1.00 86.81 103 VAL A C 1
ATOM 803 O O . VAL A 1 103 ? 25.016 9.818 -14.064 1.00 86.81 103 VAL A O 1
ATOM 806 N N . SER A 1 104 ? 23.346 9.513 -15.556 1.00 93.25 104 SER A N 1
ATOM 807 C CA . SER A 1 104 ? 23.819 10.512 -16.520 1.00 93.25 104 SER A CA 1
ATOM 808 C C . SER A 1 104 ? 23.869 11.917 -15.902 1.00 93.25 104 SER A C 1
ATOM 810 O O . SER A 1 104 ? 23.117 12.242 -14.980 1.00 93.25 104 SER A O 1
ATOM 812 N N . ARG A 1 105 ? 24.744 12.792 -16.421 1.00 92.31 105 ARG A N 1
ATOM 813 C CA . ARG A 1 105 ? 24.826 14.188 -15.948 1.00 92.31 105 ARG A CA 1
ATOM 814 C C . ARG A 1 105 ? 23.503 14.935 -16.127 1.00 92.31 105 ARG A C 1
ATOM 816 O O . ARG A 1 105 ? 23.118 15.690 -15.245 1.00 92.31 105 ARG A O 1
ATOM 823 N N . ALA A 1 106 ? 22.798 14.678 -17.230 1.00 93.06 106 ALA A N 1
ATOM 824 C CA . ALA A 1 106 ? 21.486 15.261 -17.494 1.00 93.06 106 ALA A CA 1
ATOM 825 C C . ALA A 1 106 ? 20.460 14.852 -16.430 1.00 93.06 106 ALA A C 1
ATOM 827 O O . ALA A 1 106 ? 19.767 15.710 -15.903 1.00 93.06 106 ALA A O 1
ATOM 828 N N . ALA A 1 107 ? 20.411 13.569 -16.054 1.00 90.88 107 ALA A N 1
ATOM 829 C CA . ALA A 1 107 ? 19.500 13.092 -15.016 1.00 90.88 107 ALA A CA 1
ATOM 830 C C . ALA A 1 107 ? 19.848 13.656 -13.628 1.00 90.88 107 ALA A C 1
ATOM 832 O O . ALA A 1 107 ? 18.950 14.018 -12.876 1.00 90.88 107 ALA A O 1
ATOM 833 N N . ARG A 1 108 ? 21.142 13.783 -13.301 1.00 90.38 108 ARG A N 1
ATOM 834 C CA . ARG A 1 108 ? 21.602 14.333 -12.013 1.00 90.38 108 ARG A CA 1
ATOM 835 C C . ARG A 1 108 ? 21.315 15.827 -11.855 1.00 90.38 108 ARG A C 1
ATOM 837 O O . ARG A 1 108 ? 21.042 16.274 -10.750 1.00 90.38 108 ARG A O 1
ATOM 844 N N . ASN A 1 109 ? 21.392 16.575 -12.953 1.00 93.12 109 ASN A N 1
ATOM 845 C CA . ASN A 1 109 ? 21.194 18.024 -12.971 1.00 93.12 109 ASN A CA 1
ATOM 846 C C . ASN A 1 109 ? 19.767 18.423 -13.380 1.00 93.12 109 ASN A C 1
ATOM 848 O O . ASN A 1 109 ? 19.481 19.610 -13.511 1.00 93.12 109 ASN A O 1
ATOM 852 N N . CYS A 1 110 ? 18.886 17.451 -13.628 1.00 91.38 110 CYS A N 1
ATOM 853 C CA . CYS A 1 110 ? 17.509 17.718 -14.011 1.00 91.38 110 CYS A CA 1
ATOM 854 C C . CYS A 1 110 ? 16.771 18.367 -12.835 1.00 91.38 110 CYS A C 1
ATOM 856 O O . CYS A 1 110 ? 16.681 17.785 -11.753 1.00 91.38 110 CYS A O 1
ATOM 858 N N . SER A 1 111 ? 16.236 19.567 -13.044 1.00 90.62 111 SER A N 1
ATOM 859 C CA . SER A 1 111 ? 15.348 20.215 -12.086 1.00 90.62 111 SER A CA 1
ATOM 860 C C . SER A 1 111 ? 13.901 19.788 -12.335 1.00 90.62 111 SER A C 1
ATOM 862 O O . SER A 1 111 ? 13.460 19.615 -13.473 1.00 90.62 111 SER A O 1
ATOM 864 N N . ALA A 1 112 ? 13.142 19.592 -11.255 1.00 91.12 112 ALA A N 1
ATOM 865 C CA . ALA A 1 112 ? 11.722 19.278 -11.355 1.00 91.12 112 ALA A CA 1
ATOM 866 C C . ALA A 1 112 ? 10.951 20.455 -11.980 1.00 91.12 112 ALA A C 1
ATOM 868 O O . ALA A 1 112 ? 11.258 21.619 -11.724 1.00 91.12 112 ALA A O 1
ATOM 869 N N . SER A 1 113 ? 9.919 20.155 -12.774 1.00 94.56 113 SER A N 1
ATOM 870 C CA . SER A 1 113 ? 9.038 21.189 -13.323 1.00 94.56 113 SER A CA 1
ATOM 871 C C . SER A 1 113 ? 8.244 21.887 -12.215 1.00 94.56 113 SER A C 1
ATOM 873 O O . SER A 1 113 ? 7.987 21.305 -11.159 1.00 94.56 113 SER A O 1
ATOM 875 N N . HIS A 1 114 ? 7.783 23.114 -12.478 1.00 94.19 114 HIS A N 1
ATOM 876 C CA . HIS A 1 114 ? 6.960 23.878 -11.531 1.00 94.19 114 HIS A CA 1
ATOM 877 C C . HIS A 1 114 ? 5.757 23.068 -11.020 1.00 94.19 114 HIS A C 1
ATOM 879 O O . HIS A 1 114 ? 5.505 22.987 -9.821 1.00 94.19 114 HIS A O 1
ATOM 885 N N . ARG A 1 115 ? 5.071 22.365 -11.929 1.00 94.31 115 ARG A N 1
ATOM 886 C CA . ARG A 1 115 ? 3.927 21.507 -11.604 1.00 94.31 115 ARG A CA 1
ATOM 887 C C . ARG A 1 115 ? 4.290 20.348 -10.672 1.00 94.31 115 ARG A C 1
ATOM 889 O O . ARG A 1 115 ? 3.499 19.999 -9.800 1.00 94.31 115 ARG A O 1
ATOM 896 N N . LEU A 1 116 ? 5.458 19.733 -10.860 1.00 94.06 116 LEU A N 1
ATOM 897 C CA . LEU A 1 116 ? 5.935 18.677 -9.965 1.00 94.06 116 LEU A CA 1
ATOM 898 C C . LEU A 1 116 ? 6.263 19.240 -8.583 1.00 94.06 116 LEU A C 1
ATOM 900 O O . LEU A 1 116 ? 5.892 18.622 -7.593 1.00 94.06 116 LEU A O 1
ATOM 904 N N . LEU A 1 117 ? 6.880 20.422 -8.503 1.00 92.75 117 LEU A N 1
ATOM 905 C CA . LEU A 1 117 ? 7.156 21.081 -7.222 1.00 92.75 117 LEU A CA 1
ATOM 906 C C . LEU A 1 117 ? 5.866 21.380 -6.442 1.00 92.75 117 LEU A C 1
ATOM 908 O O . LEU A 1 117 ? 5.808 21.121 -5.241 1.00 92.75 117 LEU A O 1
ATOM 912 N N . GLU A 1 118 ? 4.812 21.839 -7.120 1.00 91.19 118 GLU A N 1
ATOM 913 C CA . GLU A 1 118 ? 3.486 22.019 -6.513 1.00 91.19 118 GLU A CA 1
ATOM 914 C C . GLU A 1 118 ? 2.879 20.703 -6.001 1.00 91.19 118 GLU A C 1
ATOM 916 O O . GLU A 1 118 ? 2.267 20.676 -4.933 1.00 91.19 118 GLU A O 1
ATOM 921 N N . LEU A 1 119 ? 3.023 19.612 -6.763 1.00 90.94 119 LEU A N 1
ATOM 922 C CA . LEU A 1 119 ? 2.452 18.300 -6.432 1.00 90.94 119 LEU A CA 1
ATOM 923 C C . LEU A 1 119 ? 3.214 17.551 -5.341 1.00 90.94 119 LEU A C 1
ATOM 925 O O . LEU A 1 119 ? 2.601 16.794 -4.592 1.00 90.94 119 LEU A O 1
ATOM 929 N N . CYS A 1 120 ? 4.531 17.735 -5.261 1.00 92.38 120 CYS A N 1
ATOM 930 C CA . CYS A 1 120 ? 5.372 17.104 -4.247 1.00 92.38 120 CYS A CA 1
ATOM 931 C C . CYS A 1 120 ? 5.057 17.606 -2.832 1.00 92.38 120 CYS A C 1
ATOM 933 O O . CYS A 1 120 ? 5.382 16.929 -1.855 1.00 92.38 120 CYS A O 1
ATOM 935 N N . GLY A 1 121 ? 4.427 18.778 -2.702 1.00 88.06 121 GLY A N 1
ATOM 936 C CA . GLY A 1 121 ? 3.959 19.275 -1.417 1.00 88.06 121 GLY A CA 1
ATOM 937 C C . GLY A 1 121 ? 2.923 18.323 -0.802 1.00 88.06 121 GLY A C 1
ATOM 938 O O . GLY A 1 121 ? 1.948 17.969 -1.470 1.00 88.06 121 GLY A O 1
ATOM 939 N N . PRO A 1 122 ? 3.069 17.9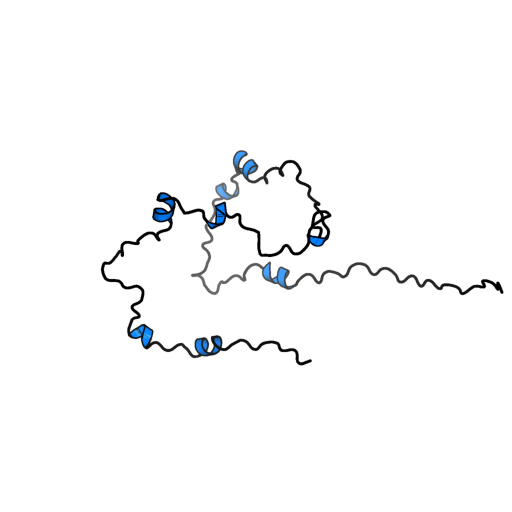12 0.473 1.00 86.62 122 PRO A N 1
ATOM 940 C CA . PRO A 1 122 ? 2.043 17.113 1.126 1.00 86.62 122 PRO A CA 1
ATOM 941 C C . PRO A 1 122 ? 0.720 17.882 1.113 1.00 86.62 122 PRO A C 1
ATOM 943 O O . PRO A 1 122 ? 0.671 19.080 1.406 1.00 86.62 122 PRO A O 1
ATOM 946 N N . LYS A 1 123 ? -0.377 17.190 0.788 1.00 81.75 123 LYS A N 1
ATOM 947 C CA . LYS A 1 123 ? -1.711 17.795 0.793 1.00 81.75 123 LYS A CA 1
ATOM 948 C C . LYS A 1 123 ? -1.995 18.366 2.184 1.00 81.75 123 LYS A C 1
ATOM 950 O O . LYS A 1 123 ? -2.154 17.606 3.140 1.00 81.75 123 LYS A O 1
ATOM 955 N N . LYS A 1 124 ? -2.087 19.696 2.289 1.00 78.75 124 LYS A N 1
ATOM 956 C CA . LYS A 1 124 ? -2.455 20.386 3.531 1.00 78.75 124 LYS A CA 1
ATOM 957 C C . LYS A 1 124 ? -3.840 19.901 3.957 1.00 78.75 124 LYS A C 1
ATOM 959 O O . LYS A 1 124 ? -4.841 20.204 3.308 1.00 78.75 124 LYS A O 1
ATOM 964 N N . ARG A 1 125 ? -3.898 19.097 5.019 1.00 75.69 125 ARG A N 1
ATOM 965 C CA . ARG A 1 125 ? -5.164 18.719 5.647 1.00 75.69 125 ARG A CA 1
ATOM 966 C C . ARG A 1 125 ? -5.660 19.944 6.408 1.00 75.69 125 ARG A C 1
ATOM 968 O O . ARG A 1 125 ? -4.955 20.431 7.284 1.00 75.69 125 ARG A O 1
ATOM 975 N N . LYS A 1 126 ? -6.848 20.448 6.067 1.00 72.94 126 LYS A N 1
ATOM 976 C CA . LYS A 1 126 ? -7.567 21.358 6.965 1.00 72.94 126 LYS A CA 1
ATOM 977 C C . LYS A 1 126 ? -7.940 20.526 8.189 1.00 72.94 126 LYS A C 1
ATOM 979 O O . LYS A 1 126 ? -8.518 19.449 8.020 1.00 72.94 126 LYS A O 1
ATOM 984 N N . ALA A 1 127 ? -7.530 20.947 9.381 1.00 68.12 127 ALA A N 1
ATOM 985 C CA . ALA A 1 127 ? -7.985 20.283 10.591 1.00 68.12 127 ALA A CA 1
ATOM 986 C C . ALA A 1 127 ? -9.514 20.405 10.618 1.00 68.12 127 ALA A C 1
ATOM 988 O O . ALA A 1 127 ? -10.046 21.488 10.410 1.00 68.12 127 ALA A O 1
ATOM 989 N N . LEU A 1 128 ? -10.226 19.299 10.840 1.00 64.69 128 LEU A N 1
ATOM 990 C CA . LEU A 1 128 ? -11.680 19.343 11.057 1.00 64.69 128 LEU A CA 1
ATOM 991 C C . LEU A 1 128 ? -12.040 20.153 12.320 1.00 64.69 128 LEU A C 1
ATOM 993 O O . LEU A 1 128 ? -13.200 20.484 12.524 1.00 64.69 128 LEU A O 1
ATOM 997 N N . PHE A 1 129 ? -11.041 20.460 13.154 1.00 60.50 129 PHE A N 1
ATOM 998 C CA . PHE A 1 129 ? -11.132 21.240 14.375 1.00 60.50 129 PHE A CA 1
ATOM 999 C C . PHE A 1 129 ? -9.904 22.164 14.461 1.00 60.50 129 PHE A C 1
ATOM 1001 O O . PHE A 1 129 ? -8.789 21.688 14.701 1.00 60.50 129 PHE A O 1
ATOM 1008 N N . GLU A 1 130 ? -10.079 23.467 14.216 1.00 60.59 130 GLU A N 1
ATOM 1009 C CA . GLU A 1 130 ? -9.051 24.477 14.498 1.00 60.59 130 GLU A CA 1
ATOM 1010 C C . GLU A 1 130 ? -8.644 24.365 15.983 1.00 60.59 130 GLU A C 1
ATOM 1012 O O . GLU A 1 130 ? -9.438 24.652 16.874 1.00 60.59 130 GLU A O 1
ATOM 1017 N N . GLY A 1 131 ? -7.419 23.899 16.261 1.00 69.62 131 GLY A N 1
ATOM 1018 C CA . GLY A 1 131 ? -6.875 23.792 17.624 1.00 69.62 131 GLY A CA 1
ATOM 1019 C C . GLY A 1 131 ? -6.428 22.394 18.067 1.00 69.62 131 GLY A C 1
ATOM 1020 O O . GLY A 1 131 ? -5.856 22.264 19.146 1.00 69.62 131 GLY A O 1
ATOM 1021 N N . TYR A 1 132 ? -6.637 21.349 17.259 1.00 70.12 132 TYR A N 1
ATOM 1022 C CA . TYR A 1 132 ? -6.077 20.024 17.554 1.00 70.12 132 TYR A CA 1
ATOM 1023 C C . TYR A 1 132 ? -4.617 19.927 17.084 1.00 70.12 132 TYR A C 1
ATOM 1025 O O . TYR A 1 132 ? -4.354 19.809 15.887 1.00 70.12 132 TYR A O 1
ATOM 1033 N N . ASP A 1 133 ? -3.668 19.956 18.022 1.00 72.81 133 ASP A N 1
ATOM 1034 C CA . ASP A 1 133 ? -2.273 19.582 17.761 1.00 72.81 133 ASP A CA 1
ATOM 1035 C C . ASP A 1 133 ? -2.117 18.052 17.917 1.00 72.81 133 ASP A C 1
ATOM 1037 O O . ASP A 1 133 ? -2.332 17.524 19.014 1.00 72.81 133 ASP A O 1
ATOM 1041 N N . PRO A 1 134 ? -1.735 17.324 16.843 1.00 73.56 134 PRO A N 1
ATOM 1042 C CA . PRO A 1 134 ? -1.563 15.869 16.858 1.00 73.56 134 PRO A CA 1
ATOM 1043 C C . PRO A 1 134 ? -0.560 15.348 17.892 1.00 73.56 134 PRO A C 1
ATOM 1045 O O . PRO A 1 134 ? -0.562 14.153 18.186 1.00 73.56 134 PRO A O 1
ATOM 1048 N N . ASN A 1 135 ? 0.308 16.215 18.419 1.00 80.25 135 ASN A N 1
ATOM 1049 C CA . ASN A 1 135 ? 1.376 15.839 19.343 1.00 80.25 135 ASN A CA 1
ATOM 1050 C C . ASN A 1 135 ? 1.016 16.091 20.815 1.00 80.25 135 ASN A C 1
ATOM 1052 O O . ASN A 1 135 ? 1.826 15.813 21.704 1.00 80.25 135 ASN A O 1
ATOM 1056 N N . ILE A 1 136 ? -0.191 16.587 21.109 1.00 84.81 136 ILE A N 1
ATOM 1057 C CA . ILE A 1 136 ? -0.640 16.775 22.490 1.00 84.81 136 ILE A CA 1
ATOM 1058 C C . ILE A 1 136 ? -1.008 15.418 23.093 1.00 84.81 136 ILE A C 1
ATOM 1060 O O . ILE A 1 136 ? -2.058 14.837 22.818 1.00 84.81 136 ILE A O 1
ATOM 1064 N N . VAL A 1 137 ? -0.153 14.935 23.992 1.00 84.19 137 VAL A N 1
ATOM 1065 C CA . VAL A 1 137 ? -0.431 13.752 24.811 1.00 84.19 137 VAL A CA 1
ATOM 1066 C C . VAL A 1 137 ? -1.187 14.172 26.073 1.00 84.19 137 VAL A C 1
ATOM 1068 O O . VAL A 1 137 ? -0.736 15.028 26.843 1.00 84.19 137 VAL A O 1
ATOM 1071 N N . SER A 1 138 ? -2.339 13.545 26.322 1.00 88.12 138 SER A N 1
ATOM 1072 C CA . SER A 1 138 ? -3.149 13.832 27.509 1.00 88.12 138 SER A CA 1
ATOM 1073 C C . SER A 1 138 ? -2.375 13.544 28.805 1.00 88.12 138 SER A C 1
ATOM 1075 O O . SER A 1 138 ? -1.460 12.718 28.850 1.00 88.12 138 SER A O 1
ATOM 1077 N N . ARG A 1 139 ? -2.731 14.226 29.902 1.00 88.88 139 ARG A N 1
ATOM 1078 C CA . ARG A 1 139 ? -2.091 13.987 31.211 1.00 88.88 139 ARG A CA 1
ATOM 1079 C C . ARG A 1 139 ? -2.254 12.530 31.658 1.00 88.88 139 ARG A C 1
ATOM 1081 O O . ARG A 1 139 ? -1.283 11.947 32.118 1.00 88.88 139 ARG A O 1
ATOM 1088 N N . ALA A 1 140 ? -3.435 11.952 31.435 1.00 90.44 140 ALA A N 1
ATOM 1089 C CA . ALA A 1 140 ? -3.731 10.556 31.742 1.00 90.44 140 ALA A CA 1
ATOM 1090 C C . ALA A 1 140 ? -2.842 9.581 30.956 1.00 90.44 140 ALA A C 1
ATOM 1092 O O . ALA A 1 140 ? -2.336 8.624 31.532 1.00 90.44 140 ALA A O 1
ATOM 1093 N N . ALA A 1 141 ? -2.606 9.845 29.666 1.00 88.81 141 ALA A N 1
ATOM 1094 C CA . ALA A 1 141 ? -1.724 9.019 28.848 1.00 88.81 141 ALA A CA 1
ATOM 1095 C C . ALA A 1 141 ? -0.255 9.122 29.295 1.00 88.81 141 ALA A C 1
ATOM 1097 O O . ALA A 1 141 ? 0.436 8.110 29.328 1.00 88.81 141 ALA A O 1
ATOM 1098 N N . ARG A 1 142 ? 0.209 10.311 29.712 1.00 90.19 142 ARG A N 1
ATOM 1099 C CA . ARG A 1 142 ? 1.567 10.493 30.267 1.00 90.19 142 ARG A CA 1
ATOM 1100 C C . ARG A 1 142 ? 1.773 9.792 31.610 1.00 90.19 142 ARG A C 1
ATOM 1102 O O . ARG A 1 142 ? 2.883 9.362 31.895 1.00 90.19 142 ARG A O 1
ATOM 1109 N N . SER A 1 143 ? 0.732 9.705 32.436 1.00 92.44 143 SER A N 1
ATOM 1110 C CA . SER A 1 143 ? 0.787 9.031 33.739 1.00 92.44 143 SER A CA 1
ATOM 1111 C C . SER A 1 143 ? 0.439 7.541 33.679 1.00 92.44 143 SER A C 1
ATOM 1113 O O . SER A 1 143 ? 0.474 6.870 34.707 1.00 92.44 143 SER A O 1
ATOM 1115 N N . ALA A 1 144 ? 0.048 7.018 32.516 1.00 93.75 144 ALA A N 1
ATOM 1116 C CA . ALA A 1 144 ? -0.340 5.622 32.381 1.00 93.75 144 ALA A CA 1
ATOM 1117 C C . ALA A 1 144 ? 0.892 4.713 32.486 1.00 93.75 144 ALA A C 1
ATOM 1119 O O . ALA A 1 144 ? 1.858 4.866 31.742 1.00 93.75 144 ALA A O 1
ATOM 1120 N N . SER A 1 145 ? 0.840 3.738 33.395 1.00 92.62 145 SER A N 1
ATOM 1121 C CA . SER A 1 145 ? 1.866 2.701 33.521 1.00 92.62 145 SER A CA 1
ATOM 1122 C C . SER A 1 145 ? 1.429 1.429 32.781 1.00 92.62 145 SER A C 1
ATOM 1124 O O . SER A 1 145 ? 0.256 1.050 32.872 1.00 92.62 145 SER A O 1
ATOM 1126 N N . PRO A 1 146 ? 2.325 0.757 32.034 1.00 92.31 146 PRO A N 1
ATOM 1127 C CA . PRO A 1 146 ? 1.995 -0.485 31.343 1.00 92.31 146 PRO A CA 1
ATOM 1128 C C . PRO A 1 146 ? 1.720 -1.625 32.332 1.00 92.31 146 PRO A C 1
ATOM 1130 O O . PRO A 1 146 ? 2.313 -1.695 33.408 1.00 92.31 146 PRO A O 1
ATOM 1133 N N . SER A 1 147 ? 0.861 -2.572 31.941 1.00 96.12 147 SER A N 1
ATOM 1134 C CA . SER A 1 147 ? 0.592 -3.760 32.758 1.00 96.12 147 SER A CA 1
ATOM 1135 C C . SER A 1 147 ? 1.832 -4.663 32.873 1.00 96.12 147 SER A C 1
ATOM 1137 O O . SER A 1 147 ? 2.660 -4.687 31.953 1.00 96.12 147 SER A O 1
ATOM 1139 N N . PRO A 1 148 ? 1.950 -5.481 33.938 1.00 94.62 148 PRO A N 1
ATOM 1140 C CA . PRO A 1 148 ? 3.100 -6.374 34.118 1.00 94.62 148 PRO A CA 1
ATOM 1141 C C . PRO A 1 148 ? 3.339 -7.310 32.923 1.00 94.62 148 PRO A C 1
ATOM 1143 O O . PRO A 1 148 ? 4.475 -7.583 32.544 1.00 94.62 148 PRO A O 1
ATOM 1146 N N . ARG A 1 149 ? 2.263 -7.760 32.262 1.00 93.69 149 ARG A N 1
ATOM 1147 C CA . ARG A 1 149 ? 2.350 -8.610 31.067 1.00 93.69 149 ARG A CA 1
ATOM 1148 C C . ARG A 1 149 ? 3.004 -7.888 29.888 1.00 93.69 149 ARG A C 1
ATOM 1150 O O . ARG A 1 149 ? 3.782 -8.510 29.169 1.00 93.69 149 ARG A O 1
ATOM 1157 N N . ILE A 1 150 ? 2.689 -6.607 29.682 1.00 95.06 150 ILE A N 1
ATOM 1158 C CA . ILE A 1 150 ? 3.296 -5.784 28.626 1.00 95.06 150 ILE A CA 1
ATOM 1159 C C . ILE A 1 150 ? 4.777 -5.567 28.937 1.00 95.06 150 ILE A C 1
ATOM 1161 O O . ILE A 1 150 ? 5.605 -5.759 28.054 1.00 95.06 150 ILE A O 1
ATOM 1165 N N . GLN A 1 151 ? 5.119 -5.280 30.198 1.00 93.88 151 GLN A N 1
ATOM 1166 C CA . GLN A 1 151 ? 6.517 -5.148 30.627 1.00 93.88 151 GLN A CA 1
ATOM 1167 C C . GLN A 1 151 ? 7.331 -6.417 30.325 1.00 93.88 151 GLN A C 1
ATOM 1169 O O . GLN A 1 151 ? 8.434 -6.324 29.798 1.00 93.88 151 GLN A O 1
ATOM 1174 N N . GLN A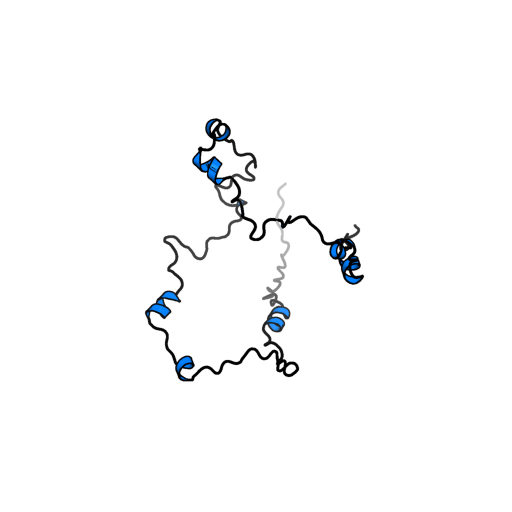 1 152 ? 6.763 -7.605 30.567 1.00 92.56 152 GLN A N 1
ATOM 1175 C CA . GLN A 1 152 ? 7.400 -8.884 30.223 1.00 92.56 152 GLN A CA 1
ATOM 1176 C C . GLN A 1 152 ? 7.575 -9.089 28.711 1.00 92.56 152 GLN A C 1
ATOM 1178 O O . GLN A 1 152 ? 8.577 -9.656 28.288 1.00 92.56 152 GLN A O 1
ATOM 1183 N N . LEU A 1 153 ? 6.605 -8.665 27.892 1.00 91.88 153 LEU A N 1
ATOM 1184 C CA . LEU A 1 153 ? 6.674 -8.793 26.429 1.00 91.88 153 LEU A CA 1
ATOM 1185 C C . LEU A 1 153 ? 7.698 -7.854 25.793 1.00 91.88 153 LEU A C 1
ATOM 1187 O O . LEU A 1 153 ? 8.224 -8.169 24.730 1.00 91.88 153 LEU A O 1
ATOM 1191 N N . CYS A 1 154 ? 7.962 -6.710 26.422 1.00 91.94 154 CYS A N 1
ATOM 1192 C CA . CYS A 1 154 ? 8.964 -5.756 25.957 1.00 91.94 154 CYS A CA 1
ATOM 1193 C C . CYS A 1 154 ? 10.404 -6.250 26.157 1.00 91.94 154 CYS A C 1
ATOM 1195 O O . CYS A 1 154 ? 11.326 -5.653 25.603 1.00 91.94 154 CYS A O 1
ATOM 1197 N N . LEU A 1 155 ? 10.616 -7.317 26.934 1.00 91.50 155 LEU A N 1
ATOM 1198 C CA . LEU A 1 155 ? 11.933 -7.923 27.084 1.00 91.50 155 LEU A CA 1
ATOM 1199 C C . LEU A 1 155 ? 12.336 -8.632 25.778 1.00 91.50 155 LEU A C 1
ATOM 1201 O O . LEU A 1 155 ? 11.507 -9.313 25.167 1.00 91.50 155 LEU A O 1
ATOM 1205 N N . PRO A 1 156 ? 13.600 -8.500 25.333 1.00 89.69 156 PRO A N 1
ATOM 1206 C CA . PRO A 1 156 ? 14.062 -9.162 24.121 1.00 89.69 156 PRO A CA 1
ATOM 1207 C C . PRO A 1 156 ? 13.935 -10.680 24.266 1.00 89.69 156 PRO A C 1
ATOM 1209 O O . PRO A 1 156 ? 14.303 -11.258 25.290 1.00 89.69 156 PRO A O 1
ATOM 1212 N N . LEU A 1 157 ? 13.435 -11.336 23.217 1.00 83.25 157 LEU A N 1
ATOM 1213 C CA . LEU A 1 157 ? 13.374 -12.793 23.173 1.00 83.25 157 LEU A CA 1
ATOM 1214 C C . LEU A 1 157 ? 14.798 -13.366 23.281 1.00 83.25 157 LEU A C 1
ATOM 1216 O O . LEU A 1 157 ? 15.705 -12.871 22.602 1.00 83.25 157 LEU A O 1
ATOM 1220 N N . PRO A 1 158 ? 15.021 -14.413 24.095 1.00 81.44 158 PRO A N 1
ATOM 1221 C CA . PRO A 1 158 ? 16.332 -15.031 24.197 1.00 81.44 158 PRO A CA 1
ATOM 1222 C C . PRO A 1 158 ? 16.744 -15.579 22.828 1.00 81.44 158 PRO A C 1
ATOM 1224 O O . PRO A 1 158 ? 16.059 -16.411 22.227 1.00 81.44 158 PRO A O 1
ATOM 1227 N N . ARG A 1 159 ? 17.880 -15.092 22.323 1.00 78.62 159 ARG A N 1
ATOM 1228 C CA . ARG A 1 159 ? 18.513 -15.619 21.113 1.00 78.62 159 ARG A CA 1
ATOM 1229 C C . ARG A 1 159 ? 18.912 -17.072 21.355 1.00 78.62 159 ARG A C 1
ATOM 1231 O O . ARG A 1 159 ? 19.530 -17.386 22.369 1.00 78.62 159 ARG A O 1
ATOM 1238 N N . LYS A 1 160 ? 18.590 -17.952 20.406 1.00 68.06 160 LYS A N 1
ATOM 1239 C CA . LYS A 1 160 ? 19.092 -19.330 20.374 1.00 68.06 160 LYS A CA 1
ATOM 1240 C C . LYS A 1 160 ? 20.581 -19.296 20.022 1.00 68.06 160 LYS A C 1
ATOM 1242 O O . LYS A 1 160 ? 20.955 -19.559 18.885 1.00 68.06 160 LYS A O 1
ATOM 1247 N N . CYS A 1 161 ? 21.433 -18.893 20.957 1.00 57.91 161 CYS A N 1
ATOM 1248 C CA . CYS A 1 161 ? 22.862 -19.114 20.807 1.00 57.91 161 CYS A CA 1
ATOM 1249 C C . CYS A 1 161 ? 23.101 -20.608 21.005 1.00 57.91 161 CYS A C 1
ATOM 1251 O O . CYS A 1 161 ? 23.073 -21.089 22.133 1.00 57.91 161 CYS A O 1
ATOM 1253 N N . ALA A 1 162 ? 23.289 -21.338 19.906 1.00 58.91 162 ALA A N 1
ATOM 1254 C CA . ALA A 1 162 ? 23.995 -22.604 19.972 1.00 58.91 162 ALA A CA 1
ATOM 1255 C C . ALA A 1 162 ? 25.421 -22.272 20.431 1.00 58.91 162 ALA A C 1
ATOM 1257 O O . ALA A 1 162 ? 26.163 -21.599 19.716 1.00 58.91 162 ALA A O 1
ATOM 1258 N N . SER A 1 163 ? 25.748 -22.628 21.670 1.00 58.19 163 SER A N 1
ATOM 1259 C CA . SER A 1 163 ? 27.127 -22.655 22.144 1.00 58.19 163 SER A CA 1
ATOM 1260 C C . SER A 1 163 ? 27.876 -23.704 21.328 1.00 58.19 163 SER A C 1
ATOM 1262 O O . SER A 1 163 ? 27.421 -24.846 21.249 1.00 58.19 163 SER A O 1
ATOM 1264 N N . HIS A 1 164 ? 28.952 -23.261 20.684 1.00 49.56 164 HIS A N 1
ATOM 1265 C CA . HIS A 1 164 ? 29.873 -24.083 19.908 1.00 49.56 164 HIS A CA 1
ATOM 1266 C C . HIS A 1 164 ? 30.740 -24.959 20.812 1.00 49.56 164 HIS A C 1
ATOM 1268 O O . HIS A 1 164 ? 31.008 -24.516 21.954 1.00 49.56 164 HIS A O 1
#

Organism: Dissostichus mawsoni (NCBI:txid36200)

pLDDT: mean 73.06, std 18.17, range [31.47, 96.12]

Radius of gyration: 34.85 Å; chains: 1; bounding box: 92×85×61 Å

Foldseek 3Di:
DDDDDDDDDPPPPPDDDDDDPDPPPPVVVVVVPDDDPPPPVCPVPPPPPPPDDPCNVVDDDDPVVVVVPDDDDDPPPDDPDPPPDPCVPDPPRPPDDDPDDDDDPCRVPDDDDPVVVVVVDDPDDDPPDPPDDVPDDDPCNVPDDDDPVVVVVPDDDDDPPPDD

InterPro domains:
  IPR006623 Testicular haploid expressed repeat [PF14912] (30-71)
  IPR006623 Testicular haploid expressed repeat [PF14912] (101-156)
  IPR006623 Testicular haploid expressed repeat [SM00705] (55-74)
  IPR006623 Testicular haploid expressed repeat [SM00705] (106-125)
  IPR006623 Testicular haploid expressed repeat [SM00705] (140-159)
  IPR042401 Sperm microtubule associated protein 2-like [PTHR15901] (90-160)